Protein AF-A0AAD1W1N0-F1 (afdb_monomer_lite)

Sequence (104 aa):
MLTANPSEKVDFIRAPPAERFVDVPSGVKFPVCPKQPVQFCTTKLSEKLYKPSPSFDLEDPYCRLMRTTYNNLHDPYLKEYYQSKVPRQRIRQQGFITSDDKVG

InterPro domains:
  IPR038891 Fibrous sheath-interacting protein 2 [PTHR47315] (14-103)

pLDDT: mean 73.23, std 18.4, range [35.59, 95.38]

Radius of gyration: 21.96 Å; chains: 1; bounding box: 39×57×52 Å

Foldseek 3Di:
DDDDDDDDDPPDPDDDPPVPPPPDDPPDDDPDDPPDDPDDQWDAFLAASADDDPDDDPVCPPCPRPDPDDDNRNHVVCPVVCVDPVVVVVCVVVVQADPVRIGD

Secondary structure (DSSP, 8-state):
--PPPPPP-----PPPPGGG-TTPPTT------TTS-------BTTS-S----SS--TT-TT-SSS--S--GGG-GGGHHHHHSHHHHHHHHHTTSB-TTSBB-

Structure (mmCIF, N/CA/C/O backbone):
data_AF-A0AAD1W1N0-F1
#
_entry.id   AF-A0AAD1W1N0-F1
#
loop_
_atom_site.group_PDB
_atom_site.id
_atom_site.type_symbol
_atom_site.label_atom_id
_atom_site.label_alt_id
_atom_site.label_comp_id
_atom_site.label_asym_id
_atom_site.label_entity_id
_atom_site.label_seq_id
_atom_site.pdbx_PDB_ins_code
_atom_site.Cartn_x
_atom_site.Cartn_y
_atom_site.Cartn_z
_atom_site.occupancy
_atom_site.B_iso_or_equiv
_atom_site.auth_seq_id
_atom_site.auth_comp_id
_atom_site.auth_asym_id
_atom_site.auth_atom_id
_atom_site.pdbx_PDB_model_num
ATOM 1 N N . MET A 1 1 ? -20.133 -49.854 -41.788 1.00 35.59 1 MET A N 1
ATOM 2 C CA . MET A 1 1 ? -19.080 -49.848 -40.753 1.00 35.59 1 MET A CA 1
ATOM 3 C C . MET A 1 1 ? -18.027 -48.836 -41.173 1.00 35.59 1 MET A C 1
ATOM 5 O O . MET A 1 1 ? -17.381 -49.063 -42.183 1.00 35.59 1 MET A O 1
ATOM 9 N N . LEU A 1 2 ? -17.920 -47.705 -40.473 1.00 38.31 2 LEU A N 1
ATOM 10 C CA . LEU A 1 2 ? -16.840 -46.727 -40.639 1.00 38.31 2 LEU A CA 1
ATOM 11 C C . LEU A 1 2 ? -16.295 -46.445 -39.237 1.00 38.31 2 LEU A C 1
ATOM 13 O O . LEU A 1 2 ? -17.053 -46.158 -38.313 1.00 38.31 2 LEU A O 1
ATOM 17 N N . THR A 1 3 ? -15.002 -46.683 -39.078 1.00 37.22 3 THR A N 1
ATOM 18 C CA . THR A 1 3 ? -14.255 -46.757 -37.822 1.00 37.22 3 THR A CA 1
ATOM 19 C C . THR A 1 3 ? -14.039 -45.377 -37.204 1.00 37.22 3 THR A C 1
ATOM 21 O O . THR A 1 3 ? -13.692 -44.432 -37.907 1.00 37.22 3 THR A O 1
ATOM 24 N N . ALA A 1 4 ? -14.221 -45.269 -35.886 1.00 39.28 4 ALA A N 1
ATOM 25 C CA . ALA A 1 4 ? -13.897 -44.076 -35.110 1.00 39.28 4 ALA A CA 1
ATOM 26 C C . ALA A 1 4 ? -12.376 -43.837 -35.088 1.00 39.28 4 ALA A C 1
ATOM 28 O O . ALA A 1 4 ? -11.606 -44.758 -34.814 1.00 39.28 4 ALA A O 1
ATOM 29 N N . ASN A 1 5 ? -11.954 -42.601 -35.364 1.00 43.94 5 ASN A N 1
ATOM 30 C CA . ASN A 1 5 ? -10.565 -42.165 -35.220 1.00 43.94 5 ASN A CA 1
ATOM 31 C C . ASN A 1 5 ? -10.160 -42.168 -33.732 1.00 43.94 5 ASN A C 1
ATOM 33 O O . ASN A 1 5 ? -10.941 -41.694 -32.900 1.00 43.94 5 ASN A O 1
ATOM 37 N N . PRO A 1 6 ? -8.964 -42.664 -33.367 1.00 43.44 6 PRO A N 1
ATOM 38 C CA . PRO A 1 6 ? -8.497 -42.625 -31.988 1.00 43.44 6 PRO A CA 1
ATOM 39 C C . PRO A 1 6 ? -8.154 -41.185 -31.587 1.00 43.44 6 PRO A C 1
ATOM 41 O O . PRO A 1 6 ? -7.472 -40.469 -32.315 1.00 43.44 6 PRO A O 1
ATOM 44 N N . SER A 1 7 ? -8.644 -40.760 -30.420 1.00 45.22 7 SER A N 1
ATOM 45 C CA . SER A 1 7 ? -8.340 -39.459 -29.826 1.00 45.22 7 SER A CA 1
ATOM 46 C C . SER A 1 7 ? -6.835 -39.310 -29.601 1.00 45.22 7 SER A C 1
ATOM 48 O O . SER A 1 7 ? -6.250 -40.046 -28.805 1.00 45.22 7 SER A O 1
ATOM 50 N N . GLU A 1 8 ? -6.218 -38.340 -30.276 1.00 41.84 8 GLU A N 1
ATOM 51 C CA . GLU A 1 8 ? -4.855 -37.903 -29.984 1.00 41.84 8 GLU A CA 1
ATOM 52 C C . GLU A 1 8 ? -4.770 -37.461 -28.517 1.00 41.84 8 GLU A C 1
ATOM 54 O O . GLU A 1 8 ? -5.428 -36.511 -28.081 1.00 41.84 8 GLU A O 1
ATOM 59 N N . LYS A 1 9 ? -3.965 -38.177 -27.728 1.00 36.81 9 LYS A N 1
ATOM 60 C CA . LYS A 1 9 ? -3.539 -37.710 -26.411 1.00 36.81 9 LYS A CA 1
ATOM 61 C C . LYS A 1 9 ? -2.564 -36.563 -26.633 1.00 36.81 9 LYS A C 1
ATOM 63 O O . LYS A 1 9 ? -1.436 -36.779 -27.057 1.00 36.81 9 LYS A O 1
ATOM 68 N N . VAL A 1 10 ? -3.006 -35.350 -26.327 1.00 42.44 10 VAL A N 1
ATOM 69 C CA . VAL A 1 10 ? -2.107 -34.205 -26.207 1.00 42.44 10 VAL A CA 1
ATOM 70 C C . VAL A 1 10 ? -1.299 -34.409 -24.930 1.00 42.44 10 VAL A C 1
ATOM 72 O O . VAL A 1 10 ? -1.824 -34.275 -23.821 1.00 42.44 10 VAL A O 1
ATOM 75 N N . ASP A 1 11 ? -0.036 -34.790 -25.081 1.00 37.94 11 ASP A N 1
ATOM 76 C CA . ASP A 1 11 ? 0.884 -34.890 -23.959 1.00 37.94 11 ASP A CA 1
ATOM 77 C C . ASP A 1 11 ? 1.103 -33.490 -23.382 1.00 37.94 11 ASP A C 1
ATOM 79 O O . ASP A 1 11 ? 1.698 -32.606 -24.001 1.00 37.94 11 ASP A O 1
ATOM 83 N N . PHE A 1 12 ? 0.581 -33.269 -22.175 1.00 42.28 12 PHE A N 1
ATOM 84 C CA . PHE A 1 12 ? 0.866 -32.061 -21.417 1.00 42.28 12 PHE A CA 1
ATOM 85 C C . PHE A 1 12 ? 2.367 -32.026 -21.128 1.00 42.28 12 PHE A C 1
ATOM 87 O O . PHE A 1 12 ? 2.873 -32.813 -20.326 1.00 42.28 12 PHE A O 1
ATOM 94 N N . ILE A 1 13 ? 3.070 -31.107 -21.790 1.00 47.38 13 ILE A N 1
ATOM 95 C CA . ILE A 1 13 ? 4.496 -30.862 -21.589 1.00 47.38 13 ILE A CA 1
ATOM 96 C C . ILE A 1 13 ? 4.713 -30.573 -20.101 1.00 47.38 13 ILE A C 1
ATOM 98 O O . ILE A 1 13 ? 4.241 -29.571 -19.562 1.00 47.38 13 ILE A O 1
ATOM 102 N N . ARG A 1 14 ? 5.408 -31.491 -19.423 1.00 42.69 14 ARG A N 1
ATOM 103 C CA . ARG A 1 14 ? 5.876 -31.323 -18.047 1.00 42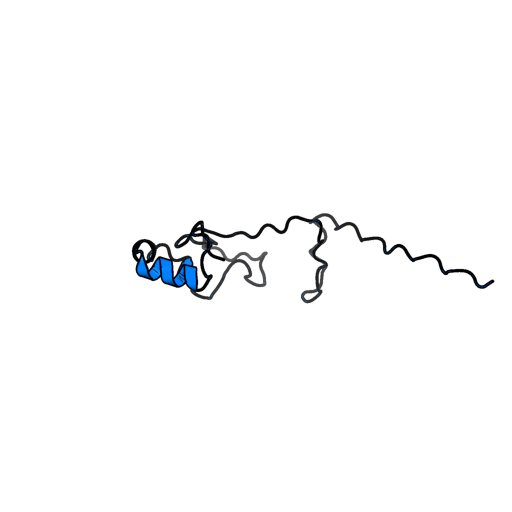.69 14 ARG A CA 1
ATOM 104 C C . ARG A 1 14 ? 6.679 -30.025 -17.984 1.00 42.69 14 ARG A C 1
ATOM 106 O O . ARG A 1 14 ? 7.643 -29.878 -18.732 1.00 42.69 14 ARG A O 1
ATOM 113 N N . ALA A 1 15 ? 6.272 -29.099 -17.114 1.00 45.31 15 ALA A N 1
ATOM 114 C CA . ALA A 1 15 ? 6.975 -27.835 -16.931 1.00 45.31 15 ALA A CA 1
ATOM 115 C C . ALA A 1 15 ? 8.470 -28.116 -16.680 1.00 45.31 15 ALA A C 1
ATOM 117 O O . ALA A 1 15 ? 8.788 -28.933 -15.804 1.00 45.31 15 ALA A O 1
ATOM 118 N N . PRO A 1 16 ? 9.381 -27.522 -17.470 1.00 46.41 16 PRO A N 1
ATOM 119 C CA . PRO A 1 16 ? 10.804 -27.738 -17.288 1.00 46.41 16 PRO A CA 1
ATOM 120 C C . PRO A 1 16 ? 11.259 -27.172 -15.930 1.00 46.41 16 PRO A C 1
ATOM 122 O O . PRO A 1 16 ? 10.620 -26.261 -15.397 1.00 46.41 16 PRO A O 1
ATOM 125 N N . PRO A 1 17 ? 12.355 -27.699 -15.358 1.00 47.41 17 PRO A N 1
ATOM 126 C CA . PRO A 1 17 ? 12.981 -27.122 -14.171 1.00 47.41 17 PRO A CA 1
ATOM 127 C C . PRO A 1 17 ? 13.280 -25.628 -14.376 1.00 47.41 17 PRO A C 1
ATOM 129 O O . PRO A 1 17 ? 13.555 -25.204 -15.501 1.00 47.41 17 PRO A O 1
ATOM 132 N N . ALA A 1 18 ? 13.250 -24.849 -13.289 1.00 53.66 18 ALA A N 1
ATOM 133 C CA . ALA A 1 18 ? 13.367 -23.383 -13.280 1.00 53.66 18 ALA A CA 1
ATOM 134 C C . ALA A 1 18 ? 14.618 -22.818 -13.995 1.00 53.66 18 ALA A C 1
ATOM 136 O O . ALA A 1 18 ? 14.653 -21.642 -14.336 1.00 53.66 18 ALA A O 1
ATOM 137 N N . GLU A 1 19 ? 15.610 -23.657 -14.284 1.00 48.69 19 GLU A N 1
ATOM 138 C CA . GLU A 1 19 ? 16.873 -23.312 -14.946 1.00 48.69 19 GLU A CA 1
ATOM 139 C C . GLU A 1 19 ? 16.755 -23.063 -16.465 1.00 48.69 19 GLU A C 1
ATOM 141 O O . GLU A 1 19 ? 17.718 -22.624 -17.082 1.00 48.69 19 GLU A O 1
ATOM 146 N N . ARG A 1 20 ? 15.594 -23.309 -17.099 1.00 49.12 20 ARG A N 1
ATOM 147 C CA . ARG A 1 20 ? 15.407 -23.163 -18.565 1.00 49.12 20 ARG A CA 1
ATOM 148 C C . ARG A 1 20 ? 14.622 -21.924 -19.014 1.00 49.12 20 ARG A C 1
ATOM 150 O O . ARG A 1 20 ? 14.144 -21.883 -20.144 1.00 49.12 20 ARG A O 1
ATOM 157 N N . PHE A 1 21 ? 14.446 -20.924 -18.154 1.00 54.41 21 PHE A N 1
ATOM 158 C CA . PHE A 1 21 ? 13.673 -19.721 -18.507 1.00 54.41 21 PHE A CA 1
ATOM 159 C C . PHE A 1 21 ? 14.471 -18.639 -19.254 1.00 54.41 21 PHE A C 1
ATOM 161 O O . PHE A 1 21 ? 13.871 -17.678 -19.727 1.00 54.41 21 PHE A O 1
ATOM 168 N N . VAL A 1 22 ? 15.791 -18.796 -19.386 1.00 57.28 22 VAL A N 1
ATOM 169 C CA . VAL A 1 22 ? 16.687 -17.746 -19.902 1.00 57.28 22 VAL A CA 1
ATOM 170 C C . VAL A 1 22 ? 16.608 -17.587 -21.432 1.00 57.28 22 VAL A C 1
ATOM 172 O O . VAL A 1 22 ? 16.765 -16.481 -21.933 1.00 57.28 22 VAL A O 1
ATOM 175 N N . ASP A 1 23 ? 16.254 -18.642 -22.176 1.00 62.09 23 ASP A N 1
ATOM 176 C CA . ASP A 1 23 ? 16.233 -18.627 -23.654 1.00 62.09 23 ASP A CA 1
ATOM 177 C C . ASP A 1 23 ? 14.872 -18.256 -24.268 1.00 62.09 23 ASP A C 1
ATOM 179 O O . ASP A 1 23 ? 14.658 -18.387 -25.476 1.00 62.09 23 ASP A O 1
ATOM 183 N N . VAL A 1 24 ? 13.904 -17.834 -23.451 1.00 64.00 24 VAL A N 1
ATOM 184 C CA . VAL A 1 24 ? 12.544 -17.596 -23.936 1.00 64.00 24 VAL A CA 1
ATOM 185 C C . VAL A 1 24 ? 12.383 -16.144 -24.407 1.00 64.00 24 VAL A C 1
ATOM 187 O O . VAL A 1 24 ? 12.522 -15.227 -23.594 1.00 64.00 24 VAL A O 1
ATOM 190 N N . PRO A 1 25 ? 12.041 -15.894 -25.689 1.00 66.38 25 PRO A N 1
ATOM 191 C CA . PRO A 1 25 ? 11.870 -14.537 -26.194 1.00 66.38 25 PRO A CA 1
ATOM 192 C C . PRO A 1 25 ? 10.740 -13.806 -25.462 1.00 66.38 25 PRO A C 1
ATOM 194 O O . PRO A 1 25 ? 9.656 -14.353 -25.228 1.00 66.38 25 PRO A O 1
ATOM 197 N N . SER A 1 26 ? 10.984 -12.543 -25.105 1.00 60.59 26 SER A N 1
ATOM 198 C CA . SER A 1 26 ? 9.989 -11.718 -24.427 1.00 60.59 26 SER A CA 1
ATOM 199 C C . SER A 1 26 ? 8.769 -11.509 -25.334 1.00 60.59 26 SER A C 1
ATOM 201 O O . SER A 1 26 ? 8.882 -11.107 -26.488 1.00 60.59 26 SER A O 1
ATOM 203 N N . GLY A 1 27 ? 7.580 -11.844 -24.825 1.00 63.84 27 GLY A N 1
ATOM 204 C CA . GLY A 1 27 ? 6.317 -11.725 -25.566 1.00 63.84 27 GLY A CA 1
ATOM 205 C C . GLY A 1 27 ? 5.615 -13.046 -25.885 1.00 63.84 27 GLY A C 1
ATOM 206 O O . GLY A 1 27 ? 4.468 -13.019 -26.336 1.00 63.84 27 GLY A O 1
ATOM 207 N N . VAL A 1 28 ? 6.223 -14.203 -25.604 1.00 74.44 28 VAL A N 1
ATOM 208 C CA . VAL A 1 28 ? 5.494 -15.478 -25.690 1.00 74.44 28 VAL A CA 1
ATOM 209 C C . VAL A 1 28 ? 4.565 -15.665 -24.489 1.00 74.44 28 VAL A C 1
ATOM 211 O O . VAL A 1 28 ? 4.887 -15.316 -23.351 1.00 74.44 28 VAL A O 1
ATOM 214 N N . LYS A 1 29 ? 3.381 -16.229 -24.737 1.00 75.19 29 LYS A N 1
ATOM 215 C CA . LYS A 1 29 ? 2.450 -16.610 -23.672 1.00 75.19 29 LYS A CA 1
ATOM 216 C C . LYS A 1 29 ? 2.970 -17.879 -23.010 1.00 75.19 29 LYS A C 1
ATOM 218 O O . LYS A 1 29 ? 2.996 -18.934 -23.637 1.00 75.19 29 LYS A O 1
ATOM 223 N N . PHE A 1 30 ? 3.353 -17.787 -21.743 1.00 68.38 30 PHE A N 1
ATOM 224 C CA . PHE A 1 30 ? 3.680 -18.972 -20.963 1.00 68.38 30 PHE A CA 1
ATOM 225 C C . PHE A 1 30 ? 2.394 -19.718 -20.603 1.00 68.38 30 PHE A C 1
ATOM 227 O O . PHE A 1 30 ? 1.473 -19.102 -20.053 1.00 68.38 30 PHE A O 1
ATOM 234 N N . PRO A 1 31 ? 2.297 -21.027 -20.890 1.00 64.38 31 PRO A N 1
ATOM 235 C CA . PRO A 1 31 ? 1.181 -21.820 -20.413 1.00 64.38 31 PRO A CA 1
ATOM 236 C C . PRO A 1 31 ? 1.265 -21.905 -18.886 1.00 64.38 31 PRO A C 1
ATOM 238 O O . PRO A 1 31 ? 2.103 -22.612 -18.327 1.00 64.38 31 PRO A O 1
ATOM 241 N N . VAL A 1 32 ? 0.396 -21.163 -18.199 1.00 68.31 32 VAL A N 1
ATOM 242 C CA . VAL A 1 32 ? 0.219 -21.301 -16.752 1.00 68.31 32 VAL A CA 1
ATOM 243 C C . VAL A 1 32 ? -0.406 -22.668 -16.514 1.00 68.31 32 VAL A C 1
ATOM 245 O O . VAL A 1 32 ? -1.529 -22.925 -16.948 1.00 68.31 32 VAL A O 1
ATOM 248 N N . CYS A 1 33 ? 0.332 -23.570 -15.868 1.00 68.44 33 CYS A N 1
ATOM 249 C CA . CYS A 1 33 ? -0.167 -24.903 -15.559 1.00 68.44 33 CYS A CA 1
ATOM 250 C C . CYS A 1 33 ? -1.377 -24.784 -14.616 1.00 68.44 33 CYS A C 1
ATOM 252 O O . CYS A 1 33 ? -1.193 -24.399 -13.462 1.00 68.44 33 CYS A O 1
ATOM 254 N N . PRO A 1 34 ? -2.598 -25.172 -15.035 1.00 65.69 34 PRO A N 1
ATOM 255 C CA . PRO A 1 34 ? -3.808 -24.972 -14.231 1.00 65.69 34 PRO A CA 1
ATOM 256 C C . PRO A 1 34 ? -3.817 -25.777 -12.920 1.00 65.69 34 PRO A C 1
ATOM 258 O O . PRO A 1 34 ? -4.650 -25.542 -12.054 1.00 65.69 34 PRO A O 1
ATOM 261 N N . LYS A 1 35 ? -2.899 -26.741 -12.770 1.00 70.31 35 LYS A N 1
ATOM 262 C CA . LYS A 1 35 ? -2.762 -27.614 -11.595 1.00 70.31 35 LYS A CA 1
ATOM 263 C C . LYS A 1 35 ? -1.717 -27.135 -10.583 1.00 70.31 35 LYS A C 1
ATOM 265 O O . LYS A 1 35 ? -1.530 -27.801 -9.569 1.00 70.31 35 LYS A O 1
ATOM 270 N N . GLN A 1 36 ? -1.009 -26.039 -10.855 1.00 68.75 36 GLN A N 1
ATOM 271 C CA . GLN A 1 36 ? -0.081 -25.461 -9.886 1.00 68.75 36 GLN A CA 1
ATOM 272 C C . GLN A 1 36 ? -0.784 -24.374 -9.070 1.00 68.75 36 GLN A C 1
ATOM 274 O O . GLN A 1 36 ? -1.520 -23.570 -9.646 1.00 68.75 36 GLN A O 1
ATOM 279 N N . PRO A 1 37 ? -0.582 -24.331 -7.741 1.00 65.19 37 PRO A N 1
ATOM 280 C CA . PRO A 1 37 ? -1.139 -23.264 -6.928 1.00 65.19 37 PRO A CA 1
ATOM 281 C C . PRO A 1 37 ? -0.482 -21.942 -7.334 1.00 65.19 37 PRO A C 1
ATOM 283 O O . PRO A 1 37 ? 0.707 -21.730 -7.107 1.00 65.19 37 PRO A O 1
ATOM 286 N N . VAL A 1 38 ? -1.256 -21.046 -7.947 1.00 64.88 38 VAL A N 1
ATOM 287 C CA . VAL A 1 38 ? -0.823 -19.664 -8.165 1.00 64.88 38 VAL A CA 1
ATOM 288 C C . VAL A 1 38 ? -0.931 -18.947 -6.824 1.00 64.88 38 VAL A C 1
ATOM 290 O O . VAL A 1 38 ? -2.030 -18.680 -6.337 1.00 64.88 38 VAL A O 1
ATOM 293 N N . GLN A 1 39 ? 0.213 -18.681 -6.194 1.00 63.38 39 GLN A N 1
ATOM 294 C CA . GLN A 1 39 ? 0.259 -17.938 -4.942 1.00 63.38 39 GLN A CA 1
ATOM 295 C C . GLN A 1 39 ? 0.302 -16.440 -5.244 1.00 63.38 39 GLN A C 1
ATOM 297 O O . GLN A 1 39 ? 1.322 -15.904 -5.670 1.00 63.38 39 GLN A O 1
ATOM 302 N N . PHE A 1 40 ? -0.815 -15.755 -5.013 1.00 68.31 40 PHE A N 1
ATOM 303 C CA . PHE A 1 40 ? -0.843 -14.298 -5.040 1.00 68.31 40 PHE A CA 1
ATOM 304 C C . PHE A 1 40 ? -0.260 -13.752 -3.733 1.00 68.31 40 PHE A C 1
ATOM 306 O O . PHE A 1 40 ? -0.714 -14.096 -2.640 1.00 68.31 40 PHE A O 1
ATOM 313 N N . CYS A 1 41 ? 0.748 -12.888 -3.841 1.00 67.19 41 CYS A N 1
ATOM 314 C CA . CYS A 1 41 ? 1.302 -12.168 -2.702 1.00 67.19 41 CYS A CA 1
ATOM 315 C C . CYS A 1 41 ? 0.484 -10.896 -2.469 1.00 67.19 41 CYS A C 1
ATOM 317 O O . CYS A 1 41 ? 0.592 -9.930 -3.219 1.00 67.19 41 CYS A O 1
ATOM 319 N N . THR A 1 42 ? -0.332 -10.901 -1.421 1.00 81.75 42 THR A N 1
ATOM 320 C CA . THR A 1 42 ? -1.071 -9.726 -0.937 1.00 81.75 42 THR A CA 1
ATOM 321 C C . THR A 1 42 ? -0.467 -9.252 0.381 1.00 81.75 42 THR A C 1
ATOM 323 O O . THR A 1 42 ? -0.021 -10.086 1.172 1.00 81.75 42 THR A O 1
ATOM 326 N N . THR A 1 43 ? -0.534 -7.959 0.685 1.00 87.38 43 THR A N 1
ATOM 327 C CA . THR A 1 43 ? -0.198 -7.439 2.023 1.00 87.38 43 THR A CA 1
ATOM 328 C C . THR A 1 43 ? -1.420 -6.914 2.742 1.00 87.38 43 THR A C 1
ATOM 330 O O . THR A 1 43 ? -2.491 -6.749 2.152 1.00 87.38 43 THR A O 1
ATOM 333 N N . LYS A 1 44 ? -1.256 -6.622 4.031 1.00 91.75 44 LYS A N 1
ATOM 334 C CA . LYS A 1 44 ? -2.262 -5.865 4.766 1.00 91.75 44 LYS A CA 1
ATOM 335 C C . LYS A 1 44 ? -2.317 -4.427 4.254 1.00 91.75 44 LYS A C 1
ATOM 337 O O . LYS A 1 44 ? -1.368 -3.917 3.645 1.00 91.75 44 LYS A O 1
ATOM 342 N N . LEU A 1 45 ? -3.439 -3.780 4.529 1.00 92.38 45 LEU A N 1
ATOM 343 C CA . LEU A 1 45 ? -3.622 -2.353 4.324 1.00 92.38 45 LEU A CA 1
ATOM 344 C C . LEU A 1 45 ? -2.534 -1.553 5.056 1.00 92.38 45 LEU A C 1
ATOM 346 O O . LEU A 1 45 ? -2.195 -1.841 6.205 1.00 92.38 45 LEU A O 1
ATOM 350 N N . SER A 1 46 ? -1.996 -0.548 4.372 1.00 92.31 46 SER A N 1
ATOM 351 C CA . SER A 1 46 ? -0.886 0.299 4.822 1.00 92.31 46 SER A CA 1
ATOM 352 C C . SER A 1 46 ? 0.432 -0.444 5.067 1.00 92.31 46 SER A C 1
ATOM 354 O O . SER A 1 46 ? 1.322 0.071 5.741 1.00 92.31 46 SER A O 1
ATOM 356 N N . GLU A 1 47 ? 0.597 -1.642 4.507 1.00 90.94 47 GLU A N 1
ATOM 357 C CA . GLU A 1 47 ? 1.882 -2.340 4.465 1.00 90.94 47 GLU A CA 1
ATOM 358 C C . GLU A 1 47 ? 2.435 -2.351 3.039 1.00 90.94 47 GLU A C 1
ATOM 360 O O . GLU A 1 47 ? 1.711 -2.600 2.073 1.00 90.94 47 GLU A O 1
ATOM 365 N N . LYS A 1 48 ? 3.741 -2.100 2.905 1.00 85.25 48 LYS A N 1
ATOM 366 C CA . LYS A 1 48 ? 4.428 -2.131 1.611 1.00 85.25 48 LYS A CA 1
ATOM 367 C C . LYS A 1 48 ? 4.521 -3.566 1.094 1.00 85.25 48 LYS A C 1
ATOM 369 O O . LYS A 1 48 ? 5.113 -4.411 1.760 1.00 85.25 48 LYS A O 1
ATOM 374 N N . LEU A 1 49 ? 4.010 -3.803 -0.116 1.00 77.62 49 LEU A N 1
ATOM 375 C CA . LEU A 1 49 ? 4.146 -5.081 -0.830 1.00 77.62 49 LEU A CA 1
ATOM 376 C C . LEU A 1 49 ? 5.602 -5.425 -1.145 1.00 77.62 49 LEU A C 1
ATOM 378 O O . LEU A 1 49 ? 6.021 -6.568 -1.002 1.00 77.62 49 LEU A O 1
ATOM 382 N N . TYR A 1 50 ? 6.373 -4.414 -1.530 1.00 74.12 50 TYR A N 1
ATOM 383 C CA . TYR A 1 50 ? 7.793 -4.530 -1.811 1.00 74.12 50 TYR A CA 1
ATOM 384 C C . TYR A 1 50 ? 8.537 -3.447 -1.035 1.00 74.12 50 TYR A C 1
ATOM 386 O O . TYR A 1 50 ? 8.143 -2.276 -1.045 1.00 74.12 50 TYR A O 1
ATOM 394 N N . LYS A 1 51 ? 9.608 -3.832 -0.339 1.00 69.81 51 LYS A N 1
ATOM 395 C CA . LYS A 1 51 ? 10.579 -2.866 0.172 1.00 69.81 51 LYS A CA 1
ATOM 396 C C . LYS A 1 51 ? 11.581 -2.636 -0.955 1.00 69.81 51 LYS A C 1
ATOM 398 O O . LYS A 1 51 ? 12.338 -3.561 -1.234 1.00 69.81 51 LYS A O 1
ATOM 403 N N . PRO A 1 52 ? 11.579 -1.463 -1.612 1.00 65.94 52 PRO A N 1
ATOM 404 C CA . PRO A 1 52 ? 12.573 -1.183 -2.631 1.00 65.94 52 PRO A CA 1
ATOM 405 C C . PRO A 1 52 ? 13.958 -1.305 -2.005 1.00 65.94 52 PRO A C 1
ATOM 407 O O . PRO A 1 52 ? 14.253 -0.630 -1.016 1.00 65.94 52 PRO A O 1
ATOM 410 N N . SER A 1 53 ? 14.778 -2.200 -2.554 1.00 66.25 53 SER A N 1
ATOM 411 C CA . SER A 1 53 ? 16.211 -2.150 -2.306 1.00 66.25 53 SER A CA 1
ATOM 412 C C . SER A 1 53 ? 16.731 -0.815 -2.846 1.00 66.25 53 SER A C 1
ATOM 414 O O . SER A 1 53 ? 16.261 -0.369 -3.896 1.00 66.25 53 SER A O 1
ATOM 416 N N . PRO A 1 54 ? 17.684 -0.154 -2.171 1.00 67.88 54 PRO A N 1
ATOM 417 C CA . PRO A 1 54 ? 18.365 1.002 -2.747 1.00 67.88 54 PRO A CA 1
ATOM 418 C C . PRO A 1 54 ? 19.164 0.644 -4.013 1.00 67.88 54 PRO A C 1
ATOM 420 O O . PRO A 1 54 ? 19.547 1.541 -4.759 1.00 67.88 54 PRO A O 1
ATOM 423 N N . SER A 1 55 ? 19.421 -0.644 -4.264 1.00 74.50 55 SER A N 1
ATOM 424 C CA . SER A 1 55 ? 20.074 -1.131 -5.476 1.00 74.50 55 SER A CA 1
ATOM 425 C C . SER A 1 55 ? 19.064 -1.442 -6.581 1.00 74.50 55 SER A C 1
ATOM 427 O O . SER A 1 55 ? 18.027 -2.058 -6.336 1.00 74.50 55 SER A O 1
ATOM 429 N N . PHE A 1 56 ? 19.413 -1.072 -7.811 1.00 71.81 56 PHE A N 1
ATOM 430 C CA . PHE A 1 56 ? 18.735 -1.561 -9.006 1.00 71.81 56 PHE A CA 1
ATOM 431 C C . PHE A 1 56 ? 19.048 -3.049 -9.193 1.00 71.81 56 PHE A C 1
ATOM 433 O O . PHE A 1 56 ? 20.211 -3.445 -9.094 1.00 71.81 56 PHE A O 1
ATOM 440 N N . ASP A 1 57 ? 18.022 -3.862 -9.433 1.00 75.50 57 ASP A N 1
ATOM 441 C CA . ASP A 1 57 ? 18.200 -5.276 -9.745 1.00 75.50 57 ASP A CA 1
ATOM 442 C C . ASP A 1 57 ? 18.419 -5.438 -11.254 1.00 75.50 57 ASP A C 1
ATOM 444 O O . ASP A 1 57 ? 17.509 -5.209 -12.049 1.00 75.50 57 ASP A O 1
ATOM 448 N N . LEU A 1 58 ? 19.644 -5.796 -11.648 1.00 81.38 58 LEU A N 1
ATOM 449 C CA . LEU A 1 58 ? 20.000 -6.012 -13.054 1.00 81.38 58 LEU A CA 1
ATOM 450 C C . LEU A 1 58 ? 19.373 -7.295 -13.623 1.00 81.38 58 LEU A C 1
ATOM 452 O O . LEU A 1 58 ? 19.257 -7.409 -14.843 1.00 81.38 58 LEU A O 1
ATOM 456 N N . GLU A 1 59 ? 18.931 -8.219 -12.765 1.00 82.31 59 GLU A N 1
ATOM 457 C CA . GLU A 1 59 ? 18.228 -9.443 -13.167 1.00 82.31 59 GLU A CA 1
ATOM 458 C C . GLU A 1 59 ? 16.748 -9.177 -13.511 1.00 82.31 59 GLU A C 1
ATOM 460 O O . GLU A 1 59 ? 16.081 -10.025 -14.108 1.00 82.31 59 GLU A O 1
ATOM 465 N N . ASP A 1 60 ? 16.223 -7.985 -13.190 1.00 75.81 60 ASP A N 1
ATOM 466 C CA . ASP A 1 60 ? 14.879 -7.531 -13.564 1.00 75.81 60 ASP A CA 1
ATOM 467 C C . ASP A 1 60 ? 14.946 -6.414 -14.628 1.00 75.81 60 ASP A C 1
ATOM 469 O O . ASP A 1 60 ? 14.661 -5.248 -14.339 1.00 75.81 60 ASP A O 1
ATOM 473 N N . PRO A 1 61 ? 15.266 -6.738 -15.900 1.00 75.00 61 PRO A N 1
ATOM 474 C CA . PRO A 1 61 ? 15.417 -5.750 -16.976 1.00 75.00 61 PRO A CA 1
ATOM 475 C C . PRO A 1 61 ? 14.128 -4.971 -17.280 1.00 75.00 61 PRO A C 1
ATOM 477 O O . PRO A 1 61 ? 14.159 -3.967 -17.990 1.00 75.00 61 PRO A O 1
ATOM 480 N N . TYR A 1 62 ? 12.988 -5.436 -16.764 1.00 71.44 62 TYR A N 1
ATOM 481 C CA . TYR A 1 62 ? 11.676 -4.828 -16.961 1.00 71.44 62 TYR A CA 1
ATOM 482 C C . TYR A 1 62 ? 11.127 -4.149 -15.701 1.00 71.44 62 TYR A C 1
ATOM 484 O O . TYR A 1 62 ? 9.974 -3.713 -15.723 1.00 71.44 62 TYR A O 1
ATOM 492 N N . CYS A 1 63 ? 11.910 -4.058 -14.621 1.00 71.00 63 CYS A N 1
ATOM 493 C CA . CYS A 1 63 ? 11.520 -3.429 -13.356 1.00 71.00 63 CYS A CA 1
ATOM 494 C C . CYS A 1 63 ? 10.153 -3.905 -12.829 1.00 71.00 63 CYS A C 1
ATOM 496 O O . CYS A 1 63 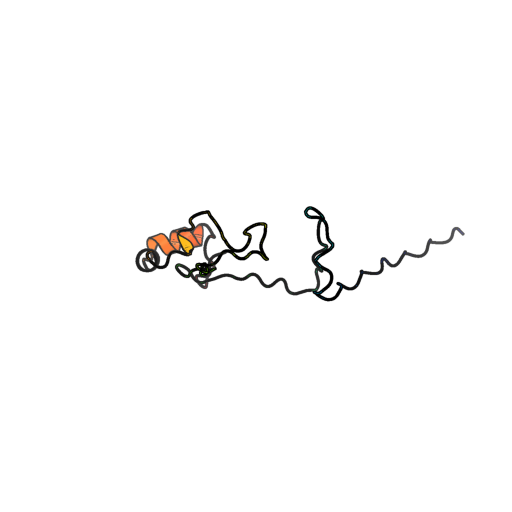? 9.398 -3.123 -12.247 1.00 71.00 63 CYS A O 1
ATOM 498 N N . ARG A 1 64 ? 9.793 -5.176 -13.036 1.00 69.69 64 ARG A N 1
ATOM 499 C CA . ARG A 1 64 ? 8.506 -5.736 -12.587 1.00 69.69 64 ARG A CA 1
ATOM 500 C C . ARG A 1 64 ? 8.349 -5.663 -11.069 1.00 69.69 64 ARG A C 1
ATOM 502 O O . ARG A 1 64 ? 7.223 -5.529 -10.581 1.00 69.69 64 ARG A O 1
ATOM 509 N N . LEU A 1 65 ? 9.456 -5.740 -10.332 1.00 69.56 65 LEU A N 1
ATOM 510 C CA . LEU A 1 65 ? 9.490 -5.615 -8.874 1.00 69.56 65 LEU A CA 1
ATOM 511 C C . LEU A 1 65 ? 9.357 -4.154 -8.418 1.00 69.56 65 LEU A C 1
ATOM 513 O O . LEU A 1 65 ? 8.744 -3.870 -7.385 1.00 69.56 65 LEU A O 1
ATOM 517 N N . MET A 1 66 ? 9.884 -3.211 -9.201 1.00 67.62 66 MET A N 1
ATOM 518 C CA . MET A 1 66 ? 9.833 -1.783 -8.896 1.00 67.62 66 MET A CA 1
ATOM 519 C C . MET A 1 66 ? 8.628 -1.115 -9.562 1.00 67.62 66 MET A C 1
ATOM 521 O O . MET A 1 66 ? 8.686 -0.650 -10.697 1.00 67.62 66 MET A O 1
ATOM 525 N N . ARG A 1 67 ? 7.520 -0.993 -8.825 1.00 68.88 67 ARG A N 1
ATOM 526 C CA . ARG A 1 67 ? 6.388 -0.172 -9.281 1.00 68.88 67 ARG A CA 1
ATOM 527 C C . ARG A 1 67 ? 6.730 1.315 -9.177 1.00 68.88 67 ARG A C 1
ATOM 529 O O . ARG A 1 67 ? 7.012 1.812 -8.091 1.00 68.88 67 ARG A O 1
ATOM 536 N N . THR A 1 68 ? 6.638 2.031 -10.295 1.00 69.38 68 THR A N 1
ATOM 537 C CA . THR A 1 68 ? 6.815 3.495 -10.365 1.00 69.38 68 THR A CA 1
ATOM 538 C C . THR A 1 68 ? 5.553 4.268 -9.977 1.00 69.38 68 THR A C 1
ATOM 540 O O . THR A 1 68 ? 5.613 5.460 -9.688 1.00 69.38 68 THR A O 1
ATOM 543 N N . THR A 1 69 ? 4.398 3.600 -9.947 1.00 79.50 69 THR A N 1
ATOM 544 C CA . THR A 1 69 ? 3.110 4.210 -9.607 1.00 79.50 69 THR A CA 1
ATOM 545 C C . THR A 1 69 ? 2.874 4.210 -8.102 1.00 79.50 69 THR A C 1
ATOM 547 O O . THR A 1 69 ? 2.955 3.161 -7.455 1.00 79.50 69 THR A O 1
ATOM 550 N N . TYR A 1 70 ? 2.496 5.365 -7.557 1.00 85.69 70 TYR A N 1
ATOM 551 C CA . TYR A 1 70 ? 2.076 5.483 -6.165 1.00 85.69 70 TYR A CA 1
ATOM 552 C C . TYR A 1 70 ? 0.779 4.700 -5.907 1.00 85.69 70 TYR A C 1
ATOM 554 O O . TYR A 1 70 ? -0.178 4.795 -6.674 1.00 85.69 70 TYR A O 1
ATOM 562 N N . ASN A 1 71 ? 0.746 3.947 -4.806 1.00 87.94 71 ASN A N 1
ATOM 563 C CA . ASN A 1 71 ? -0.454 3.280 -4.310 1.00 87.94 71 ASN A CA 1
ATOM 564 C C . ASN A 1 71 ? -0.638 3.606 -2.822 1.00 87.94 71 ASN A C 1
ATOM 566 O O . ASN A 1 71 ? 0.150 3.181 -1.975 1.00 87.94 71 ASN A O 1
ATOM 570 N N . ASN A 1 72 ? -1.708 4.336 -2.518 1.00 91.62 72 ASN A N 1
ATOM 571 C CA . ASN A 1 72 ? -2.059 4.780 -1.172 1.00 91.62 72 ASN A CA 1
ATOM 572 C C . ASN A 1 72 ? -2.450 3.630 -0.226 1.00 91.62 72 ASN A C 1
ATOM 574 O O . ASN A 1 72 ? -2.306 3.767 0.986 1.00 91.62 72 ASN A O 1
ATOM 578 N N . LEU A 1 73 ? -2.920 2.490 -0.738 1.00 92.25 73 LEU A N 1
ATOM 579 C C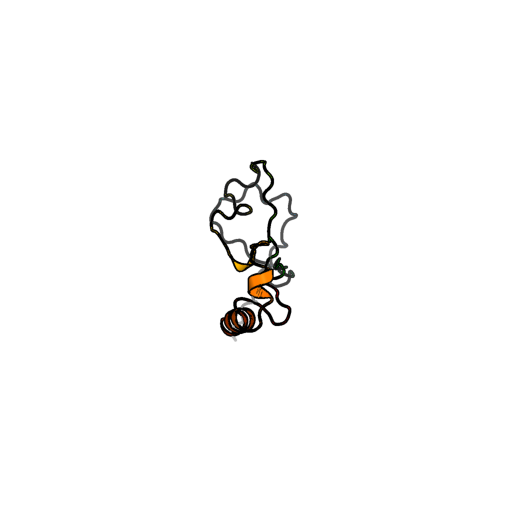A . LEU A 1 73 ? -3.291 1.332 0.088 1.00 92.25 73 LEU A CA 1
ATOM 580 C C . LEU A 1 73 ? -2.077 0.627 0.704 1.00 92.25 73 LEU A C 1
ATOM 582 O O . LEU A 1 73 ? -2.232 -0.113 1.667 1.00 92.25 73 LEU A O 1
ATOM 586 N N . HIS A 1 74 ? -0.873 0.863 0.181 1.00 90.69 74 HIS A N 1
ATOM 587 C CA . HIS A 1 74 ? 0.378 0.308 0.708 1.00 90.69 74 HIS A CA 1
ATOM 588 C C . HIS A 1 74 ? 1.217 1.341 1.466 1.00 90.69 74 HIS A C 1
ATOM 590 O O . HIS A 1 74 ? 2.357 1.055 1.838 1.00 90.69 74 HIS A O 1
ATOM 596 N N . ASP A 1 75 ? 0.681 2.543 1.677 1.00 90.50 75 ASP A N 1
ATOM 597 C CA . ASP A 1 75 ? 1.390 3.622 2.350 1.00 90.50 75 ASP A CA 1
ATOM 598 C C . ASP A 1 75 ? 1.352 3.432 3.879 1.00 90.50 75 ASP A C 1
ATOM 600 O O . ASP A 1 75 ? 0.265 3.493 4.472 1.00 90.50 75 ASP A O 1
ATOM 604 N N . PRO A 1 76 ? 2.509 3.234 4.545 1.00 92.06 76 PRO A N 1
ATOM 605 C CA . PRO A 1 76 ? 2.571 3.109 5.999 1.00 92.06 76 PRO A CA 1
ATOM 606 C C . PRO A 1 76 ? 2.085 4.354 6.737 1.00 92.06 76 PRO A C 1
ATOM 608 O O . PRO A 1 76 ? 1.571 4.237 7.850 1.00 92.06 76 PRO A O 1
ATOM 611 N N . TYR A 1 77 ? 2.216 5.534 6.128 1.00 93.94 77 TYR A N 1
ATOM 612 C CA . TYR A 1 77 ? 1.831 6.799 6.750 1.00 93.94 77 TYR A CA 1
ATOM 613 C C . TYR A 1 77 ? 0.318 7.032 6.716 1.00 93.94 77 TYR A C 1
ATOM 615 O O . TYR A 1 77 ? -0.204 7.809 7.509 1.00 93.94 77 TYR A O 1
ATOM 623 N N . LEU A 1 78 ? -0.414 6.310 5.862 1.00 94.12 78 LEU A N 1
ATOM 624 C CA . LEU A 1 78 ? -1.878 6.363 5.814 1.00 94.12 78 LEU A CA 1
ATOM 625 C C . LEU A 1 78 ? -2.550 5.340 6.739 1.00 94.12 78 LEU A C 1
ATOM 627 O O . LEU A 1 78 ? -3.774 5.202 6.725 1.00 94.12 78 LEU A O 1
ATOM 631 N N . LYS A 1 79 ? -1.781 4.636 7.575 1.00 93.81 79 LYS A N 1
ATOM 632 C CA . LYS A 1 79 ? -2.321 3.616 8.480 1.00 93.81 79 LYS A CA 1
ATOM 633 C C . LYS A 1 79 ? -3.383 4.174 9.422 1.00 93.81 79 LYS A C 1
ATOM 635 O O . LYS A 1 79 ? -4.454 3.588 9.543 1.00 93.81 79 LYS A O 1
ATOM 640 N N . GLU A 1 80 ? -3.113 5.313 10.052 1.00 94.69 80 GLU A N 1
ATOM 641 C CA . GLU A 1 80 ? -4.054 5.966 10.974 1.00 94.69 80 GLU A CA 1
ATOM 642 C C . GLU A 1 80 ? -5.323 6.437 10.253 1.00 94.69 80 GLU A C 1
ATOM 644 O O . GLU A 1 80 ? -6.436 6.265 10.752 1.00 94.69 80 GLU A O 1
ATOM 649 N N . TYR A 1 81 ? -5.176 6.938 9.025 1.00 95.19 81 TYR A N 1
ATOM 650 C CA . TYR A 1 81 ? -6.310 7.328 8.192 1.00 95.19 81 TYR A CA 1
ATOM 651 C C . TYR A 1 81 ? -7.261 6.145 7.949 1.00 95.19 81 TYR A C 1
ATOM 653 O O . TYR A 1 81 ? -8.472 6.260 8.153 1.00 95.19 81 TYR A O 1
ATOM 661 N N . TYR A 1 82 ? -6.722 4.978 7.591 1.00 94.19 82 TYR A N 1
ATOM 662 C CA . TYR A 1 82 ? -7.525 3.785 7.318 1.00 94.19 82 TYR A CA 1
ATOM 663 C C . TYR A 1 82 ? -7.994 3.013 8.558 1.00 94.19 82 TYR A C 1
ATOM 665 O O . TYR A 1 82 ? -8.857 2.142 8.439 1.00 94.19 82 TYR A O 1
ATOM 673 N N . GLN A 1 83 ? -7.494 3.327 9.755 1.00 91.31 83 GLN A N 1
ATOM 674 C CA . GLN A 1 83 ? -8.054 2.782 10.999 1.00 91.31 83 GLN A CA 1
ATOM 675 C C . GLN A 1 83 ? -9.467 3.315 11.270 1.00 91.31 83 GLN A C 1
ATOM 677 O O . GLN A 1 83 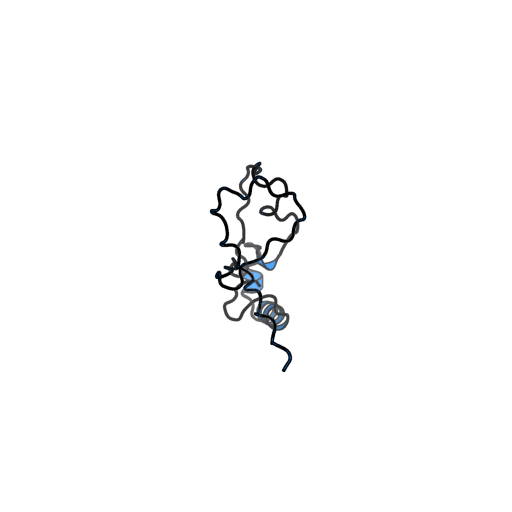? -10.273 2.645 11.920 1.00 91.31 83 GLN A O 1
ATOM 682 N N . SER A 1 84 ? -9.794 4.489 10.727 1.00 94.44 84 SER A N 1
ATOM 683 C CA . SER A 1 84 ? -11.121 5.084 10.840 1.00 94.44 84 SER A CA 1
ATOM 684 C C . SER A 1 84 ? -12.182 4.263 10.095 1.00 94.44 84 SER A C 1
ATOM 686 O O . SER A 1 84 ? -11.992 3.826 8.959 1.00 94.44 84 SER A O 1
ATOM 688 N N . LYS A 1 85 ? -13.359 4.097 10.715 1.00 94.38 85 LYS A N 1
ATOM 689 C CA . LYS A 1 85 ? -14.447 3.243 10.197 1.00 94.38 85 LYS A CA 1
ATOM 690 C C . LYS A 1 85 ? -14.940 3.660 8.806 1.00 94.38 85 LYS A C 1
ATOM 692 O O . LYS A 1 85 ? -15.185 2.799 7.967 1.00 94.38 85 LYS A O 1
ATOM 697 N N . VAL A 1 86 ? -15.081 4.963 8.565 1.00 95.38 86 VAL A N 1
ATOM 698 C CA . VAL A 1 86 ? -15.667 5.516 7.331 1.00 95.38 86 VAL A CA 1
ATOM 699 C C . VAL A 1 86 ? -14.821 5.204 6.086 1.00 95.38 86 VAL A C 1
ATOM 701 O O . VAL A 1 86 ? -15.337 4.533 5.189 1.00 95.38 86 VAL A O 1
ATOM 704 N N . PRO A 1 87 ? -13.537 5.619 5.996 1.00 94.31 87 PRO A N 1
ATOM 705 C CA . PRO A 1 87 ? -12.717 5.317 4.823 1.00 94.31 87 PRO A CA 1
ATOM 706 C C . PRO A 1 87 ? -12.550 3.812 4.630 1.00 94.31 87 PRO A C 1
ATOM 708 O O . PRO A 1 87 ? -12.673 3.338 3.503 1.00 94.31 87 PRO A O 1
ATOM 711 N N . ARG A 1 88 ? -12.377 3.047 5.717 1.00 93.31 88 ARG A N 1
ATOM 712 C CA . ARG A 1 88 ? -12.248 1.586 5.660 1.00 93.31 88 ARG A CA 1
ATOM 713 C C . ARG A 1 88 ? -13.489 0.899 5.092 1.00 93.31 88 ARG A C 1
ATOM 715 O O . ARG A 1 88 ? -13.370 0.006 4.257 1.00 93.31 88 ARG A O 1
ATOM 722 N N . GLN A 1 89 ? -14.687 1.322 5.499 1.00 94.56 89 GLN A N 1
ATOM 723 C CA . GLN A 1 89 ? -15.9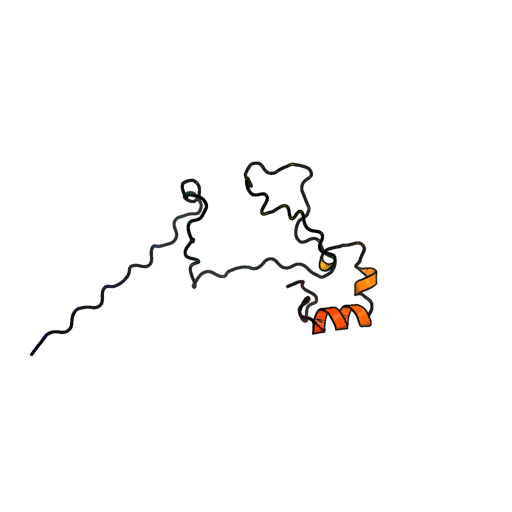29 0.792 4.931 1.00 94.56 89 GLN A CA 1
ATOM 724 C C . GLN A 1 89 ? -16.065 1.134 3.448 1.00 94.56 89 GLN A C 1
ATOM 726 O O . GLN A 1 89 ? -16.450 0.264 2.670 1.00 94.56 89 GLN A O 1
ATOM 731 N N . ARG A 1 90 ? -15.698 2.355 3.045 1.00 95.06 90 ARG A N 1
ATOM 732 C CA . ARG A 1 90 ? -15.759 2.785 1.643 1.00 95.06 90 ARG A CA 1
ATOM 733 C C . ARG A 1 90 ? -14.864 1.931 0.743 1.00 95.06 90 ARG A C 1
ATOM 735 O O . ARG A 1 90 ? -15.346 1.408 -0.257 1.00 95.06 90 ARG A O 1
ATOM 742 N N . ILE A 1 91 ? -13.595 1.744 1.110 1.00 94.38 91 ILE A N 1
ATOM 743 C CA . ILE A 1 91 ? -12.662 0.942 0.300 1.00 94.38 91 ILE A CA 1
ATOM 744 C C . ILE A 1 91 ? -13.037 -0.545 0.281 1.00 94.38 91 ILE A C 1
ATOM 746 O O . ILE A 1 91 ? -12.835 -1.214 -0.730 1.00 94.38 91 ILE A O 1
ATOM 750 N N . ARG A 1 92 ? -13.648 -1.058 1.359 1.00 94.25 92 ARG A N 1
ATOM 751 C CA . ARG A 1 92 ? -14.172 -2.429 1.409 1.00 94.25 92 ARG A CA 1
ATOM 752 C C . ARG A 1 92 ? -15.387 -2.609 0.499 1.00 94.25 92 ARG A C 1
ATOM 754 O O . ARG A 1 92 ? -15.468 -3.606 -0.204 1.00 94.25 92 ARG A O 1
ATOM 761 N N . GLN A 1 93 ? -16.307 -1.645 0.47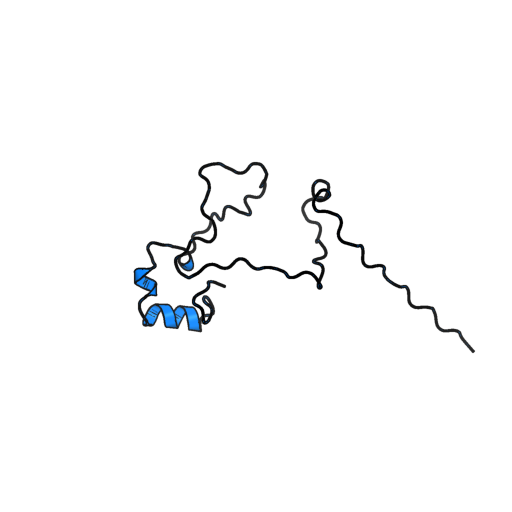6 1.00 95.06 93 GLN A N 1
ATOM 762 C CA . GLN A 1 93 ? -17.464 -1.660 -0.431 1.00 95.06 93 GLN A CA 1
ATOM 763 C C . GLN A 1 93 ? -17.050 -1.555 -1.902 1.00 95.06 93 GLN A C 1
ATOM 765 O O . GLN A 1 93 ? -17.677 -2.166 -2.758 1.00 95.06 93 GLN A O 1
ATOM 770 N N . GLN A 1 94 ? -15.985 -0.805 -2.187 1.00 94.12 94 GLN A N 1
ATOM 771 C CA . GLN A 1 94 ? -15.418 -0.682 -3.530 1.00 94.12 94 GLN A CA 1
ATOM 772 C C . GLN A 1 94 ? -14.592 -1.907 -3.964 1.00 94.12 94 GLN A C 1
ATOM 774 O O . GLN A 1 94 ? -14.207 -1.984 -5.125 1.00 94.12 94 GLN A O 1
ATOM 779 N N . GLY A 1 95 ? -14.325 -2.858 -3.061 1.00 93.00 95 GLY A N 1
ATOM 780 C CA . GLY A 1 95 ? -13.590 -4.087 -3.372 1.00 93.00 95 GLY A CA 1
ATOM 781 C C . GLY A 1 95 ? -12.066 -3.944 -3.393 1.00 93.00 95 GLY A C 1
ATOM 782 O O . GLY A 1 95 ? -11.390 -4.848 -3.865 1.00 93.00 95 GLY A O 1
ATOM 783 N N . PHE A 1 96 ? -11.509 -2.848 -2.868 1.00 92.75 96 PHE A N 1
ATOM 784 C CA . PHE A 1 96 ? -10.053 -2.652 -2.796 1.00 92.75 96 PHE A CA 1
ATOM 785 C C . PHE A 1 96 ? -9.378 -3.481 -1.699 1.00 92.75 96 PHE A C 1
ATOM 787 O O . PHE A 1 96 ? -8.181 -3.758 -1.768 1.00 92.75 96 PHE A O 1
ATOM 794 N N . ILE A 1 97 ? -10.135 -3.844 -0.660 1.00 93.62 97 ILE A N 1
ATOM 795 C CA . ILE A 1 97 ? -9.659 -4.692 0.430 1.00 93.62 97 ILE A CA 1
ATOM 796 C C . ILE A 1 97 ? -10.620 -5.848 0.685 1.00 93.62 97 ILE A C 1
ATOM 798 O O . ILE A 1 97 ? -11.841 -5.718 0.573 1.00 93.62 97 ILE A O 1
ATOM 802 N N . THR A 1 98 ? -10.042 -6.976 1.076 1.00 92.12 98 THR A N 1
ATOM 803 C CA . THR A 1 98 ? -10.762 -8.175 1.515 1.00 92.12 98 THR A CA 1
ATOM 804 C C . THR A 1 98 ? -11.374 -7.993 2.911 1.00 92.12 98 THR A C 1
ATOM 806 O O . THR A 1 98 ? -11.133 -6.999 3.600 1.00 92.12 98 THR A O 1
ATOM 809 N N . SER A 1 99 ? -12.163 -8.974 3.367 1.00 88.44 99 SER A N 1
ATOM 810 C CA . SER A 1 99 ? -12.675 -9.018 4.747 1.00 88.44 99 SER A CA 1
ATOM 811 C C . SER A 1 99 ? -11.577 -9.004 5.808 1.00 88.44 99 SER A C 1
ATOM 813 O O . SER A 1 99 ? -11.823 -8.527 6.914 1.00 88.44 99 SER A O 1
ATOM 815 N N . ASP A 1 100 ? -10.389 -9.488 5.444 1.00 89.31 100 ASP A N 1
ATOM 816 C CA . ASP A 1 100 ? -9.233 -9.669 6.322 1.00 89.31 100 ASP A CA 1
ATOM 817 C C . ASP A 1 100 ? -8.258 -8.477 6.236 1.00 89.31 100 ASP A C 1
ATOM 819 O O . ASP A 1 100 ? -7.089 -8.598 6.602 1.00 89.31 100 ASP A O 1
ATOM 823 N N . ASP A 1 101 ? -8.716 -7.340 5.694 1.00 88.81 101 ASP A N 1
ATOM 824 C CA . ASP A 1 101 ? -7.938 -6.120 5.420 1.00 88.81 101 ASP A CA 1
ATOM 825 C C . ASP A 1 101 ? -6.692 -6.331 4.543 1.00 88.81 101 ASP A C 1
ATOM 827 O O . ASP A 1 101 ? -5.733 -5.554 4.603 1.00 88.81 101 ASP A O 1
ATOM 831 N N . LYS A 1 102 ? -6.683 -7.374 3.709 1.00 91.00 102 LYS A N 1
ATOM 832 C CA . LYS A 1 102 ? -5.644 -7.545 2.686 1.00 91.00 102 LYS A CA 1
ATOM 833 C C . LYS A 1 102 ? -6.011 -6.769 1.431 1.00 91.00 102 LYS A C 1
ATOM 835 O O . LYS A 1 102 ? -7.174 -6.808 1.024 1.00 91.00 102 LYS A O 1
ATOM 840 N N . VAL A 1 103 ? -5.025 -6.104 0.837 1.00 89.81 103 VAL A N 1
ATOM 841 C CA . VAL A 1 103 ? -5.157 -5.374 -0.432 1.00 89.81 103 VAL A CA 1
ATOM 842 C C . VAL A 1 103 ? -5.229 -6.378 -1.585 1.00 89.81 103 VAL A C 1
ATOM 844 O O . VAL A 1 103 ? -4.423 -7.313 -1.619 1.00 89.81 103 VAL A O 1
ATOM 847 N N . GLY A 1 104 ? -6.219 -6.201 -2.467 1.00 77.06 104 GLY A N 1
ATOM 848 C CA . GLY A 1 104 ? -6.516 -7.075 -3.611 1.00 77.06 104 GLY A CA 1
ATOM 849 C C . GLY A 1 104 ? -6.073 -6.519 -4.956 1.00 77.06 104 GLY A C 1
ATOM 850 O O . GLY A 1 104 ? -5.902 -5.284 -5.065 1.00 77.06 104 GLY A O 1
#

Organism: Pelobates cultripes (NCBI:txid61616)